Protein AF-A0A9X9YCH4-F1 (afdb_monomer)

Foldseek 3Di:
DVLLLVCCVVQPCVACNNQQPGDPLAGHRLQVDCLLQDLDVLVVLCCQAQKDWADADPVRRPGDIG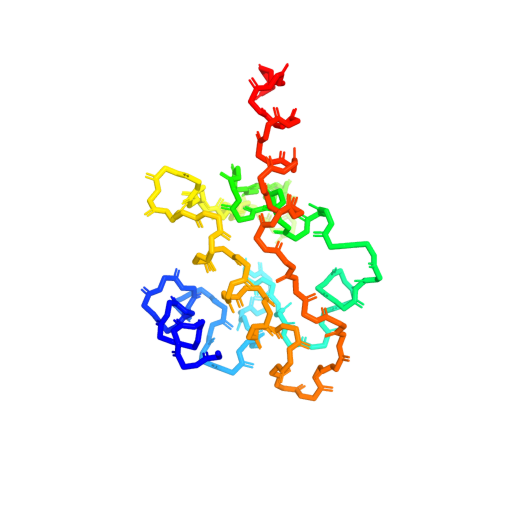HHCNVPDALVNSQSNSQCSCPGNPHDHDGGDSVVSVVSNVVVVPDPD

Sequence (113 aa):
MAAGGAIYRDQCSACHGIEGKGVPHLFPALAESTMVQSNDPTTAIRMVLRGARSVGTKAEPTAPGMPSYGWQLDDRQVAAVLSFVRNSWGGAAAPIDAAEVTRVRSDTALRND

Solvent-accessible surface area (backbone atoms only — not comparable to full-atom values): 6289 Å² total; per-residue (Å²): 99,75,68,8,53,51,47,34,57,78,76,43,20,90,55,22,34,91,76,22,59,27,36,89,98,68,29,70,44,53,41,83,28,62,67,62,48,35,92,68,50,64,65,54,51,45,36,45,43,66,17,46,70,51,77,58,40,95,89,44,64,79,35,57,65,48,70,54,40,47,91,80,46,54,42,58,53,50,18,29,27,52,25,33,55,20,52,33,79,88,38,77,37,79,69,51,53,34,67,60,38,49,50,53,50,54,60,51,70,77,50,91,124

InterPro domains:
  IPR009056 Cytochrome c-like domain [PF00034] (2-89)
  IPR009056 Cytochrome c-like domain [PS51007] (1-89)
  IPR036909 Cytochrome c-like domain superfamily [G3DSA:1.10.760.10] (1-112)
  IPR036909 Cytochrome c-like domain superfamily [SSF46626] (2-105)
  IPR051459 Cytochrome c-type Dehydrogenase [PTHR35008] (2-108)

Nearest PDB structures (foldseek):
  6qpv-assembly1_A  TM=8.694E-01  e=1.364E-09  Ralstonia pickettii
  8qgf-assembly1_A  TM=8.697E-01  e=1.458E-09  Ralstonia pickettii
  7r2u-assembly1_A  TM=8.702E-01  e=1.779E-09  Ralstonia pickettii
  6qpz-assembly2_I  TM=8.703E-01  e=3.232E-09  Ralstonia pickettii
  8gy2-assembly1_B  TM=9.498E-01  e=7.803E-08  Gluconobacter oxydans 621H

Structure (mmCIF, N/CA/C/O backbone):
data_AF-A0A9X9YCH4-F1
#
_entry.id   AF-A0A9X9YCH4-F1
#
loop_
_atom_site.group_PDB
_atom_site.id
_atom_site.type_symbol
_atom_site.label_atom_id
_atom_site.label_alt_id
_atom_site.label_comp_id
_atom_site.label_asym_id
_atom_site.label_entity_id
_atom_site.label_seq_id
_atom_site.pdbx_PDB_ins_code
_atom_site.Cartn_x
_atom_site.Cartn_y
_atom_site.Cartn_z
_atom_site.occupancy
_atom_site.B_iso_or_equiv
_atom_site.auth_seq_id
_atom_site.auth_comp_id
_atom_site.auth_asym_id
_atom_site.auth_atom_id
_atom_site.pdbx_PDB_model_num
ATOM 1 N N . MET A 1 1 ? -10.792 -10.596 5.984 1.00 58.47 1 MET A N 1
ATOM 2 C CA . MET A 1 1 ? -9.894 -11.008 4.876 1.00 58.47 1 MET A CA 1
ATOM 3 C C . MET A 1 1 ? -10.592 -11.112 3.520 1.00 58.47 1 MET A C 1
ATOM 5 O O . MET A 1 1 ? -10.046 -10.569 2.571 1.00 58.47 1 MET A O 1
ATOM 9 N N . ALA A 1 2 ? -11.789 -11.710 3.403 1.00 63.56 2 ALA A N 1
ATOM 10 C CA . ALA A 1 2 ? -12.503 -11.820 2.116 1.00 63.56 2 ALA A CA 1
ATOM 11 C C . ALA A 1 2 ? -12.682 -10.474 1.373 1.00 63.56 2 ALA A C 1
ATOM 13 O O . ALA A 1 2 ? -12.450 -10.405 0.170 1.00 63.56 2 ALA A O 1
ATOM 14 N N . ALA A 1 3 ? -12.989 -9.391 2.100 1.00 86.44 3 ALA A N 1
ATOM 15 C CA . ALA A 1 3 ? -13.077 -8.045 1.525 1.00 86.44 3 ALA A CA 1
ATOM 16 C C . ALA A 1 3 ? -11.728 -7.519 0.990 1.00 86.44 3 ALA A C 1
ATOM 18 O O . ALA A 1 3 ? -11.685 -6.933 -0.084 1.00 86.44 3 ALA A O 1
ATOM 19 N N . GLY A 1 4 ? -10.616 -7.774 1.690 1.00 96.31 4 GLY A N 1
ATOM 20 C CA . GLY A 1 4 ? -9.282 -7.311 1.285 1.00 96.31 4 GLY A CA 1
ATOM 21 C C . GLY A 1 4 ? -8.788 -7.964 -0.006 1.00 96.31 4 GLY A C 1
ATOM 22 O O . GLY A 1 4 ? -8.268 -7.277 -0.878 1.00 96.31 4 GLY A O 1
ATOM 23 N N . GLY A 1 5 ? -9.019 -9.270 -0.166 1.00 97.62 5 GLY A N 1
ATOM 24 C CA . GLY A 1 5 ? -8.673 -9.982 -1.400 1.00 97.62 5 GLY A CA 1
ATOM 25 C C . GLY A 1 5 ? -9.507 -9.544 -2.609 1.00 97.62 5 GLY A C 1
ATOM 26 O O . GLY A 1 5 ? -8.983 -9.486 -3.718 1.00 97.62 5 GLY A O 1
ATOM 27 N N . ALA A 1 6 ? -10.785 -9.200 -2.413 1.00 97.75 6 ALA A N 1
ATOM 28 C CA . ALA A 1 6 ? -11.616 -8.635 -3.479 1.00 97.75 6 ALA A CA 1
ATOM 29 C C . ALA A 1 6 ? -11.114 -7.248 -3.907 1.00 97.75 6 ALA A C 1
ATOM 31 O O . ALA A 1 6 ? -10.842 -7.044 -5.086 1.00 97.75 6 ALA A O 1
ATOM 32 N N . ILE A 1 7 ? -10.869 -6.350 -2.944 1.00 98.19 7 ILE A N 1
ATOM 33 C CA . ILE A 1 7 ? -10.295 -5.022 -3.217 1.00 98.19 7 ILE A CA 1
ATOM 34 C C . ILE A 1 7 ? -8.959 -5.153 -3.955 1.00 98.19 7 ILE A C 1
ATOM 36 O O . ILE A 1 7 ? -8.732 -4.452 -4.936 1.00 98.19 7 ILE A O 1
ATOM 40 N N . TYR A 1 8 ? -8.091 -6.076 -3.527 1.00 98.38 8 TYR A N 1
ATOM 41 C CA . TYR A 1 8 ? -6.814 -6.312 -4.196 1.00 98.38 8 TYR A CA 1
ATOM 42 C C . TYR A 1 8 ? -6.991 -6.699 -5.666 1.00 98.38 8 TYR A C 1
ATOM 44 O O . TYR A 1 8 ? -6.330 -6.132 -6.538 1.00 98.38 8 TYR A O 1
ATOM 52 N N . ARG A 1 9 ? -7.886 -7.652 -5.953 1.00 97.62 9 ARG A N 1
ATOM 53 C CA . ARG A 1 9 ? -8.161 -8.075 -7.331 1.00 97.62 9 ARG A CA 1
ATOM 54 C C . ARG A 1 9 ? -8.650 -6.909 -8.179 1.00 97.62 9 ARG A C 1
ATOM 56 O O . ARG A 1 9 ? -8.100 -6.700 -9.255 1.00 97.62 9 ARG A O 1
ATOM 63 N N . ASP A 1 10 ? -9.592 -6.129 -7.667 1.00 96.38 10 ASP A N 1
ATOM 64 C CA . ASP A 1 10 ? -10.262 -5.098 -8.459 1.00 96.38 10 ASP A CA 1
ATOM 65 C C . ASP A 1 10 ? -9.408 -3.836 -8.642 1.00 96.38 10 ASP A C 1
ATOM 67 O O . ASP A 1 10 ? -9.485 -3.191 -9.683 1.00 96.38 10 ASP A O 1
ATOM 71 N N . GLN A 1 11 ? -8.607 -3.468 -7.636 1.00 97.00 11 GLN A N 1
ATOM 72 C CA . GLN A 1 11 ? -7.912 -2.174 -7.596 1.00 97.00 11 GLN A CA 1
ATOM 73 C C . GLN A 1 11 ? -6.388 -2.285 -7.740 1.00 97.00 11 GLN A C 1
ATOM 75 O O . GLN A 1 11 ? -5.740 -1.333 -8.158 1.00 97.00 11 GLN A O 1
ATOM 80 N N . CYS A 1 12 ? -5.776 -3.419 -7.388 1.00 97.81 12 CYS A N 1
ATOM 81 C CA . CYS A 1 12 ? -4.313 -3.518 -7.266 1.00 97.81 12 CYS A CA 1
ATOM 82 C C . CYS A 1 12 ? -3.684 -4.499 -8.266 1.00 97.81 12 CYS A C 1
ATOM 84 O O . CYS A 1 12 ? -2.559 -4.283 -8.728 1.00 97.81 12 CYS A O 1
ATOM 86 N N . SER A 1 13 ? -4.391 -5.584 -8.595 1.00 97.75 13 SER A N 1
ATOM 87 C CA . SER A 1 13 ? -3.823 -6.712 -9.343 1.00 97.75 13 SER A CA 1
ATOM 88 C C . SER A 1 13 ? -3.477 -6.384 -10.798 1.00 97.75 13 SER A C 1
ATOM 90 O O . SER A 1 13 ? -2.599 -7.027 -11.366 1.00 97.75 13 SER A O 1
ATOM 92 N N . ALA A 1 14 ? -4.087 -5.346 -11.378 1.00 96.44 14 ALA A N 1
ATOM 93 C CA . ALA A 1 14 ? -3.775 -4.891 -12.732 1.00 96.44 14 ALA A CA 1
ATOM 94 C C . ALA A 1 14 ? -2.301 -4.471 -12.895 1.00 96.44 14 ALA A C 1
ATOM 96 O O . ALA A 1 14 ? -1.728 -4.666 -13.963 1.00 96.44 14 ALA A O 1
ATOM 97 N N . CYS A 1 15 ? -1.677 -3.945 -11.833 1.00 96.94 15 CYS A N 1
ATOM 98 C CA . CYS A 1 15 ? -0.264 -3.550 -11.842 1.00 96.94 15 CYS A CA 1
ATOM 99 C C . CYS A 1 15 ? 0.619 -4.545 -11.081 1.00 96.94 15 CYS A C 1
ATOM 101 O O . CYS A 1 15 ? 1.698 -4.906 -11.543 1.00 96.94 15 CYS A O 1
ATOM 103 N N . HIS A 1 16 ? 0.172 -5.008 -9.910 1.00 97.50 16 HIS A N 1
ATOM 104 C CA . HIS A 1 16 ? 0.980 -5.883 -9.053 1.00 97.50 16 HIS A CA 1
ATOM 105 C C . HIS A 1 16 ? 0.837 -7.378 -9.381 1.00 97.50 16 HIS A C 1
ATOM 107 O O . HIS A 1 16 ? 1.545 -8.202 -8.802 1.00 97.50 16 HIS A O 1
ATOM 113 N N . GLY A 1 17 ? -0.037 -7.736 -10.324 1.00 97.69 17 GLY A N 1
ATOM 114 C CA . GLY A 1 17 ? -0.354 -9.115 -10.686 1.00 97.69 17 GLY A CA 1
ATOM 115 C C . GLY A 1 17 ? -1.223 -9.817 -9.641 1.00 97.69 17 GLY A C 1
ATOM 116 O O . GLY A 1 17 ? -1.280 -9.422 -8.485 1.00 97.69 17 GLY A O 1
ATOM 117 N N . ILE A 1 18 ? -1.896 -10.903 -10.022 1.00 96.75 18 ILE A N 1
ATOM 118 C CA . ILE A 1 18 ? -2.724 -11.688 -9.081 1.00 96.75 18 ILE A CA 1
ATOM 119 C C . ILE A 1 18 ? -1.859 -12.331 -7.985 1.00 96.75 18 ILE A C 1
ATOM 121 O O . ILE A 1 18 ? -2.278 -12.441 -6.834 1.00 96.75 18 ILE A O 1
ATOM 125 N N . GLU A 1 19 ? -0.635 -12.720 -8.339 1.00 96.25 19 GLU A N 1
ATOM 126 C CA . GLU A 1 19 ? 0.337 -13.320 -7.423 1.00 96.25 19 GLU A CA 1
ATOM 127 C C . GLU A 1 19 ? 1.248 -12.290 -6.737 1.00 96.25 19 GLU A C 1
ATOM 129 O O . GLU A 1 19 ? 2.242 -12.670 -6.124 1.00 96.25 19 GLU A O 1
ATOM 134 N N . GLY A 1 20 ? 0.977 -10.987 -6.871 1.00 97.00 20 GLY A N 1
ATOM 135 C CA . GLY A 1 20 ? 1.785 -9.953 -6.222 1.00 97.00 20 GLY A CA 1
ATOM 136 C C . GLY A 1 20 ? 3.221 -9.838 -6.739 1.00 97.00 20 GLY A C 1
ATOM 137 O O . GLY A 1 20 ? 4.034 -9.179 -6.097 1.00 97.00 20 GLY A O 1
ATOM 138 N N . LYS A 1 21 ? 3.558 -10.463 -7.872 1.00 97.12 21 LYS A N 1
ATOM 139 C CA . LYS A 1 21 ? 4.916 -10.478 -8.448 1.00 97.12 21 LYS A CA 1
ATOM 140 C C . LYS A 1 21 ? 5.285 -9.192 -9.191 1.00 97.12 21 LYS A C 1
ATOM 142 O O . LYS A 1 21 ? 6.459 -8.970 -9.471 1.00 97.12 21 LYS A O 1
ATOM 147 N N . GLY A 1 22 ? 4.303 -8.344 -9.491 1.00 95.50 22 GLY A N 1
ATOM 148 C CA . GLY A 1 22 ? 4.501 -7.137 -10.284 1.00 95.50 22 GLY A CA 1
ATOM 149 C C . GLY A 1 22 ? 5.023 -7.431 -11.692 1.00 95.50 22 GLY A C 1
ATOM 150 O O . GLY A 1 22 ? 4.825 -8.516 -12.240 1.00 95.50 22 GLY A O 1
ATOM 151 N N . VAL A 1 23 ? 5.691 -6.438 -12.270 1.00 93.31 23 VAL A N 1
ATOM 152 C CA . VAL A 1 23 ? 6.359 -6.512 -13.570 1.00 93.31 23 VAL A CA 1
ATOM 153 C C . VAL A 1 23 ? 7.776 -5.978 -13.371 1.00 93.31 23 VAL A C 1
ATOM 155 O O . VAL A 1 23 ? 7.914 -4.807 -13.002 1.00 93.31 23 VAL A O 1
ATOM 158 N N . PRO A 1 24 ? 8.827 -6.788 -13.599 1.00 89.19 24 PRO A N 1
ATOM 159 C CA . PRO A 1 24 ? 10.208 -6.335 -13.470 1.00 89.19 24 PRO A CA 1
ATOM 160 C C . PRO A 1 24 ? 10.430 -5.006 -14.194 1.00 89.19 24 PRO A C 1
ATOM 162 O O . PRO A 1 24 ? 9.922 -4.817 -15.297 1.00 89.19 24 PRO A O 1
ATOM 165 N N . HIS A 1 25 ? 11.165 -4.092 -13.560 1.00 85.38 25 HIS A N 1
ATOM 166 C CA . HIS A 1 25 ? 11.482 -2.756 -14.087 1.00 85.38 25 HIS A CA 1
ATOM 167 C C . HIS A 1 25 ? 10.296 -1.779 -14.229 1.00 85.38 25 HIS A C 1
ATOM 169 O O . HIS A 1 25 ? 10.504 -0.622 -14.581 1.00 85.38 25 HIS A O 1
ATOM 175 N N . LEU A 1 26 ? 9.062 -2.185 -13.898 1.00 89.62 26 LEU A N 1
ATOM 176 C CA . LEU A 1 26 ? 7.881 -1.329 -14.060 1.00 89.62 26 LEU A CA 1
ATOM 177 C C . LEU A 1 26 ? 6.986 -1.277 -12.816 1.00 89.62 26 LEU A C 1
ATOM 179 O O . LEU A 1 26 ? 6.757 -0.204 -12.262 1.00 89.62 26 LEU A O 1
ATOM 183 N N . PHE A 1 27 ? 6.500 -2.419 -12.335 1.00 93.50 27 PHE A N 1
ATOM 184 C CA . PHE A 1 27 ? 5.631 -2.482 -11.160 1.00 93.50 27 PHE A CA 1
ATOM 185 C C . PHE A 1 27 ? 6.275 -3.350 -10.083 1.00 93.50 27 PHE A C 1
ATOM 187 O O . PHE A 1 27 ? 6.575 -4.514 -10.348 1.00 93.50 27 PHE A O 1
ATOM 194 N N . PRO A 1 28 ? 6.498 -2.825 -8.867 1.00 92.62 28 PRO A N 1
ATOM 195 C CA . PRO A 1 28 ? 7.219 -3.565 -7.844 1.00 92.62 28 PRO A CA 1
ATOM 196 C C . PRO A 1 28 ? 6.421 -4.783 -7.373 1.00 92.62 28 PRO A C 1
ATOM 198 O O . PRO A 1 28 ? 5.187 -4.748 -7.279 1.00 92.62 28 PRO A O 1
ATOM 201 N N . ALA A 1 29 ? 7.150 -5.843 -7.029 1.00 95.44 29 ALA A N 1
ATOM 202 C CA . ALA A 1 29 ? 6.589 -6.994 -6.345 1.00 95.44 29 ALA A CA 1
ATOM 203 C C . ALA A 1 29 ? 6.125 -6.597 -4.934 1.00 95.44 29 ALA A C 1
ATOM 205 O O . ALA A 1 29 ? 6.809 -5.874 -4.204 1.00 95.44 29 ALA A O 1
ATOM 206 N N . LEU A 1 30 ? 4.939 -7.072 -4.566 1.00 96.69 30 LEU A N 1
ATOM 207 C CA . LEU A 1 30 ? 4.398 -7.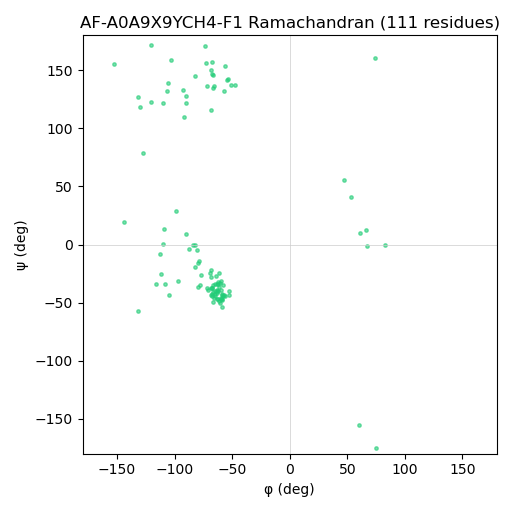015 -3.211 1.00 96.69 30 LEU A CA 1
ATOM 208 C C . LEU A 1 30 ? 4.647 -8.325 -2.462 1.00 96.69 30 LEU A C 1
ATOM 210 O O . LEU A 1 30 ? 4.845 -8.300 -1.247 1.00 96.69 30 LEU A O 1
ATOM 214 N N . ALA A 1 31 ? 4.665 -9.448 -3.188 1.00 93.50 31 ALA A N 1
ATOM 215 C CA . ALA A 1 31 ? 5.169 -10.709 -2.668 1.00 93.50 31 ALA A CA 1
ATOM 216 C C . ALA A 1 31 ? 6.618 -10.507 -2.202 1.00 93.50 31 ALA A C 1
ATOM 218 O O . ALA A 1 31 ? 7.408 -9.872 -2.897 1.00 93.50 31 ALA A O 1
ATOM 219 N N . GLU A 1 32 ? 6.930 -10.988 -0.996 1.00 85.38 32 GLU A N 1
ATOM 220 C CA . GLU A 1 32 ? 8.270 -10.909 -0.383 1.00 85.38 32 GLU A CA 1
ATOM 221 C C . GLU A 1 32 ? 8.806 -9.481 -0.143 1.00 85.38 32 GLU A C 1
ATOM 223 O O . GLU A 1 32 ? 9.959 -9.294 0.246 1.00 85.38 32 GLU A O 1
ATOM 228 N N . SER A 1 33 ? 7.975 -8.448 -0.313 1.00 93.94 33 SER A N 1
ATOM 229 C CA . SER A 1 33 ? 8.398 -7.063 -0.108 1.00 93.94 33 SER A CA 1
ATOM 230 C C . SER A 1 33 ? 8.677 -6.780 1.369 1.00 93.94 33 SER A C 1
ATOM 232 O O . SER A 1 33 ? 7.770 -6.774 2.202 1.00 93.94 33 SER A O 1
ATOM 234 N N . THR A 1 34 ? 9.929 -6.463 1.703 1.00 94.19 34 THR A N 1
ATOM 235 C CA . THR A 1 34 ? 10.335 -6.092 3.070 1.00 94.19 34 THR A CA 1
ATOM 236 C C . THR A 1 34 ? 9.636 -4.825 3.562 1.00 94.19 34 THR A C 1
ATOM 238 O O . THR A 1 34 ? 9.309 -4.724 4.741 1.00 94.19 34 THR A O 1
ATOM 241 N N . MET A 1 35 ? 9.334 -3.883 2.662 1.00 95.06 35 MET A N 1
ATOM 242 C CA . MET A 1 35 ? 8.558 -2.681 2.981 1.00 95.06 35 MET A CA 1
ATOM 243 C C . MET A 1 35 ? 7.124 -3.036 3.387 1.00 95.06 35 MET A C 1
ATOM 245 O O . MET A 1 35 ? 6.622 -2.520 4.384 1.00 95.06 35 MET A O 1
ATOM 249 N N . VAL A 1 36 ? 6.493 -3.972 2.672 1.00 95.81 36 VAL A N 1
ATOM 250 C CA . VAL A 1 36 ? 5.160 -4.476 3.028 1.00 95.81 36 VAL A CA 1
ATOM 251 C C . VAL A 1 36 ? 5.202 -5.273 4.328 1.00 95.81 36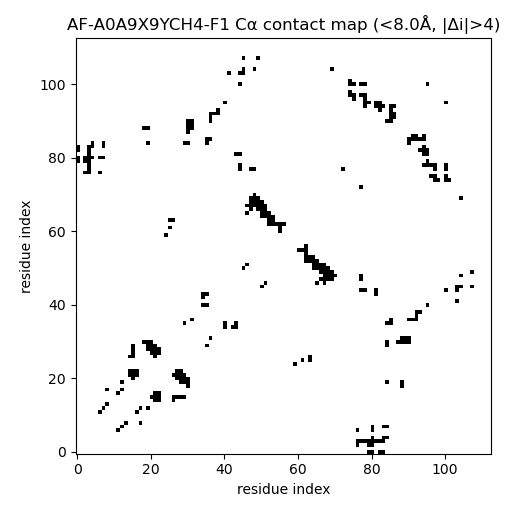 VAL A C 1
ATOM 253 O O . VAL A 1 36 ? 4.268 -5.162 5.113 1.00 95.81 36 VAL A O 1
ATOM 256 N N . GLN A 1 37 ? 6.258 -6.052 4.574 1.00 96.50 37 GLN A N 1
ATOM 257 C CA . GLN A 1 37 ? 6.405 -6.895 5.769 1.00 96.50 37 GLN A CA 1
ATOM 258 C C . GLN A 1 37 ? 6.967 -6.148 6.993 1.00 96.50 37 GLN A C 1
ATOM 260 O O . GLN A 1 37 ? 7.091 -6.737 8.063 1.00 96.50 37 GLN A O 1
ATOM 265 N N . SER A 1 38 ? 7.277 -4.854 6.868 1.00 96.69 38 SER A N 1
ATOM 266 C CA . SER A 1 38 ? 7.769 -4.018 7.967 1.00 96.69 38 SER A CA 1
ATOM 267 C C . SER A 1 38 ? 6.835 -4.057 9.185 1.00 96.69 38 SER A C 1
ATOM 269 O O . SER A 1 38 ? 5.604 -4.046 9.050 1.00 96.69 38 SER A O 1
ATOM 271 N N . ASN A 1 39 ? 7.428 -4.048 10.384 1.00 95.75 39 ASN A N 1
ATOM 272 C CA . ASN A 1 39 ? 6.690 -3.927 11.645 1.00 95.75 39 ASN A CA 1
ATOM 273 C C . ASN A 1 39 ? 5.942 -2.594 11.742 1.00 95.75 39 ASN A C 1
ATOM 275 O O . ASN A 1 39 ? 4.845 -2.562 12.288 1.00 95.75 39 ASN A O 1
ATOM 279 N N . ASP A 1 40 ? 6.511 -1.522 11.186 1.00 96.69 40 ASP A N 1
ATOM 280 C CA . ASP A 1 40 ? 5.815 -0.249 11.004 1.00 96.69 40 ASP A CA 1
ATOM 281 C C . ASP A 1 40 ? 5.149 -0.227 9.615 1.00 96.69 40 ASP A C 1
ATOM 283 O O . ASP A 1 40 ? 5.860 -0.161 8.602 1.00 96.69 40 ASP A O 1
ATOM 287 N N . PRO A 1 41 ? 3.806 -0.286 9.533 1.00 96.75 41 PRO A N 1
ATOM 288 C CA . PRO A 1 41 ? 3.081 -0.280 8.269 1.00 96.75 41 PRO A CA 1
ATOM 289 C C . PRO A 1 41 ? 2.868 1.128 7.691 1.00 96.75 41 PRO A C 1
ATOM 291 O O . PRO A 1 41 ? 2.271 1.252 6.617 1.00 96.75 41 PRO A O 1
ATOM 294 N N . THR A 1 42 ? 3.329 2.190 8.364 1.00 97.25 42 THR A N 1
ATOM 295 C CA . THR A 1 42 ? 3.028 3.586 8.008 1.00 97.25 42 THR A CA 1
ATOM 296 C C . THR A 1 42 ? 3.335 3.894 6.541 1.00 97.25 42 THR A C 1
ATOM 298 O O . THR A 1 42 ? 2.524 4.525 5.864 1.00 97.25 42 THR A O 1
ATOM 301 N N . THR A 1 43 ? 4.472 3.433 6.014 1.00 95.88 43 THR A N 1
ATOM 302 C CA . THR A 1 43 ? 4.847 3.665 4.608 1.00 95.88 43 THR A CA 1
ATOM 303 C C . THR A 1 43 ? 3.862 3.017 3.637 1.00 95.88 43 THR A C 1
ATOM 305 O O . THR A 1 43 ? 3.397 3.683 2.714 1.00 95.88 43 THR A O 1
ATOM 308 N N . ALA A 1 44 ? 3.486 1.757 3.868 1.00 97.12 44 ALA A N 1
ATOM 309 C CA . ALA A 1 44 ? 2.533 1.051 3.015 1.00 97.12 44 ALA A CA 1
ATOM 310 C C . ALA A 1 44 ? 1.151 1.726 3.041 1.00 97.12 44 ALA A C 1
ATOM 312 O O . ALA A 1 44 ? 0.531 1.921 1.995 1.00 97.12 44 ALA A O 1
ATOM 313 N N . ILE A 1 45 ? 0.705 2.159 4.226 1.00 98.25 45 ILE A N 1
ATOM 314 C CA . ILE A 1 45 ? -0.546 2.910 4.390 1.00 98.25 45 ILE A CA 1
ATOM 315 C C . ILE A 1 45 ? -0.484 4.230 3.614 1.00 98.25 45 ILE A C 1
ATOM 317 O O . ILE A 1 45 ? -1.386 4.523 2.828 1.00 98.25 45 ILE A O 1
ATOM 321 N N . ARG A 1 46 ? 0.596 5.008 3.766 1.00 97.06 46 ARG A N 1
ATOM 322 C CA . ARG A 1 46 ? 0.771 6.280 3.046 1.00 97.06 46 ARG A CA 1
ATOM 323 C C . ARG A 1 46 ? 0.749 6.097 1.532 1.00 97.06 46 ARG A C 1
ATOM 325 O O . ARG A 1 46 ? 0.076 6.873 0.863 1.00 97.06 46 ARG A O 1
ATOM 332 N N . MET A 1 47 ? 1.420 5.074 1.000 1.00 96.38 47 MET A N 1
ATOM 333 C CA . MET A 1 47 ? 1.435 4.807 -0.444 1.00 96.38 47 MET A CA 1
ATOM 334 C C . MET A 1 47 ? 0.038 4.501 -0.993 1.00 96.38 47 MET A C 1
ATOM 336 O O . MET A 1 47 ? -0.314 4.999 -2.056 1.00 96.38 47 MET A O 1
ATOM 340 N N . VAL A 1 48 ? -0.795 3.745 -0.271 1.00 97.44 48 VAL A N 1
ATOM 341 C CA . VAL A 1 48 ? -2.188 3.507 -0.697 1.00 97.44 48 VAL A CA 1
ATOM 342 C C . VAL A 1 48 ? -3.015 4.792 -0.622 1.00 97.44 48 VAL A C 1
ATOM 344 O O . VAL A 1 48 ? -3.772 5.105 -1.542 1.00 97.44 48 VAL A O 1
ATOM 347 N N . LEU A 1 49 ? -2.859 5.569 0.450 1.00 97.38 49 LEU A N 1
ATOM 348 C CA . LEU A 1 49 ? -3.650 6.781 0.665 1.00 97.38 49 LEU A CA 1
ATOM 349 C C . LEU A 1 49 ? -3.281 7.922 -0.285 1.00 97.38 49 LEU A C 1
ATOM 351 O O . LEU A 1 49 ? -4.168 8.635 -0.750 1.00 97.38 49 LEU A O 1
ATOM 355 N N . ARG A 1 50 ? -1.996 8.113 -0.581 1.00 96.38 50 ARG A N 1
ATOM 356 C CA . ARG A 1 50 ? -1.478 9.277 -1.323 1.00 96.38 50 ARG A CA 1
ATOM 357 C C . ARG A 1 50 ? -0.930 8.930 -2.702 1.00 96.38 50 ARG A C 1
ATOM 359 O O . ARG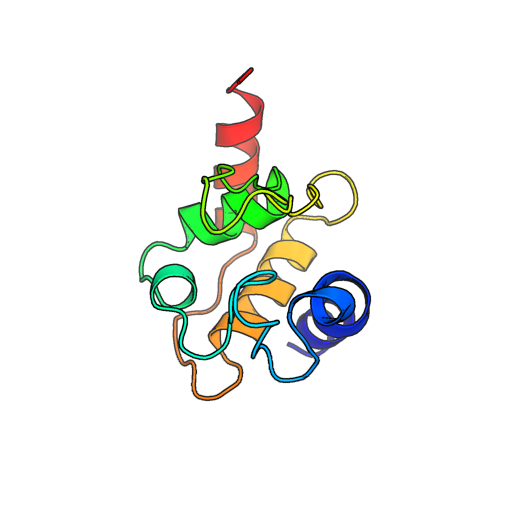 A 1 50 ? -0.674 9.833 -3.490 1.00 96.38 50 ARG A O 1
ATOM 366 N N . GLY A 1 51 ? -0.819 7.646 -3.019 1.00 95.25 51 GLY A N 1
ATOM 367 C CA . GLY A 1 51 ? -0.084 7.198 -4.188 1.00 95.25 51 GLY A CA 1
ATOM 368 C C . GLY A 1 51 ? 1.423 7.286 -3.962 1.00 95.25 51 GLY A C 1
ATOM 369 O O . GLY A 1 51 ? 1.912 7.603 -2.875 1.00 95.25 51 GLY A O 1
ATOM 370 N N . ALA A 1 52 ? 2.170 6.989 -5.014 1.00 93.12 52 ALA A N 1
ATOM 371 C CA . ALA A 1 52 ? 3.618 7.119 -5.043 1.00 93.12 52 ALA A CA 1
ATOM 372 C C . ALA A 1 52 ? 4.071 7.366 -6.477 1.00 93.12 52 ALA A C 1
ATOM 374 O O . ALA A 1 52 ? 3.403 6.965 -7.428 1.00 93.12 52 ALA A O 1
ATOM 375 N N . ARG A 1 53 ? 5.232 7.987 -6.657 1.00 90.19 53 ARG A N 1
ATOM 376 C CA . ARG A 1 53 ? 5.834 8.148 -7.977 1.00 90.19 53 ARG A CA 1
ATOM 377 C C . ARG A 1 53 ? 7.288 7.735 -7.915 1.00 90.19 53 ARG A C 1
ATOM 379 O O . ARG A 1 53 ? 8.030 8.201 -7.054 1.00 90.19 53 ARG A O 1
ATOM 386 N N . SER A 1 54 ? 7.675 6.836 -8.809 1.00 87.81 54 SER A N 1
ATOM 387 C CA . SER A 1 54 ? 9.081 6.491 -8.974 1.00 87.81 54 SER A CA 1
ATOM 388 C C . SER A 1 54 ? 9.834 7.631 -9.660 1.00 87.81 54 SER A C 1
ATOM 390 O O . SER A 1 54 ? 9.252 8.470 -10.350 1.00 87.81 54 SER A O 1
ATOM 392 N N . VAL A 1 55 ? 11.145 7.675 -9.448 1.00 88.38 55 VAL A N 1
ATOM 393 C CA . VAL A 1 55 ? 12.023 8.643 -10.104 1.00 88.38 55 VAL A CA 1
ATOM 394 C C . VAL A 1 55 ? 12.527 8.033 -11.405 1.00 88.38 55 VAL A C 1
ATOM 396 O O . VAL A 1 55 ? 13.066 6.929 -11.405 1.00 88.38 55 VAL A O 1
ATOM 399 N N . GLY A 1 56 ? 12.363 8.760 -12.509 1.00 89.81 56 GLY A N 1
ATOM 400 C CA . GLY A 1 56 ? 12.905 8.349 -13.799 1.00 89.81 56 GLY A CA 1
ATOM 401 C C . GLY A 1 56 ? 14.429 8.383 -13.788 1.00 89.81 56 GLY A C 1
ATOM 402 O O . GLY A 1 56 ? 15.037 9.349 -13.325 1.00 89.81 56 GLY A O 1
ATOM 403 N N . THR A 1 57 ? 15.053 7.339 -14.320 1.00 89.75 57 THR A N 1
ATOM 404 C CA . THR A 1 57 ? 16.506 7.279 -14.523 1.00 89.75 57 THR A CA 1
ATOM 405 C C . THR A 1 57 ? 16.821 7.077 -16.002 1.00 89.75 57 THR A C 1
ATOM 407 O O . THR A 1 57 ? 15.931 6.823 -16.808 1.00 89.75 57 THR A O 1
ATOM 410 N N . LYS A 1 58 ? 18.101 7.165 -16.385 1.00 92.75 58 LYS A N 1
ATOM 411 C CA . LYS A 1 58 ? 18.511 6.840 -17.763 1.00 92.75 58 LYS A CA 1
ATOM 412 C C . LYS A 1 58 ? 18.203 5.386 -18.139 1.00 92.75 58 LYS A C 1
ATOM 414 O O . LYS A 1 58 ? 17.930 5.125 -19.302 1.00 92.75 58 LYS A O 1
ATOM 419 N N . ALA A 1 59 ? 18.277 4.469 -17.172 1.00 89.44 59 ALA A N 1
ATOM 420 C CA . ALA A 1 59 ? 17.963 3.058 -17.377 1.00 89.44 59 ALA A CA 1
ATOM 421 C C . ALA A 1 59 ? 16.447 2.799 -17.357 1.00 89.44 59 ALA A C 1
ATOM 423 O O . ALA A 1 59 ? 15.966 2.001 -18.146 1.00 89.44 59 ALA A O 1
ATOM 424 N N . GLU A 1 60 ? 15.706 3.520 -16.509 1.00 87.75 60 GLU A N 1
ATOM 425 C CA . GLU A 1 60 ? 14.259 3.361 -16.309 1.00 87.75 60 GLU A CA 1
ATOM 426 C C . GLU A 1 60 ? 13.536 4.712 -16.461 1.00 87.75 60 GLU A C 1
ATOM 428 O O . GLU A 1 60 ? 13.227 5.375 -15.464 1.00 87.75 60 GLU A O 1
ATOM 433 N N . PRO A 1 61 ? 13.300 5.187 -17.697 1.00 88.88 61 PRO A N 1
ATOM 434 C CA . PRO A 1 61 ? 12.822 6.550 -17.935 1.00 88.88 61 PRO A CA 1
ATOM 435 C C . PRO A 1 61 ? 11.315 6.734 -17.707 1.00 88.88 61 PRO A C 1
ATOM 437 O O . PRO A 1 61 ? 10.849 7.866 -17.608 1.00 88.88 61 PRO A O 1
ATOM 440 N N . THR A 1 62 ? 10.539 5.648 -17.639 1.00 88.12 62 THR A N 1
ATOM 441 C CA . THR A 1 62 ? 9.066 5.687 -17.604 1.00 88.12 62 THR A CA 1
ATOM 442 C C . THR A 1 62 ? 8.504 6.275 -16.311 1.00 88.12 62 THR A C 1
ATOM 444 O O . THR A 1 62 ? 7.425 6.866 -16.342 1.00 88.12 62 THR A O 1
ATOM 447 N N . ALA A 1 63 ? 9.234 6.150 -15.197 1.00 88.31 63 ALA A N 1
ATOM 448 C CA . ALA A 1 63 ? 8.868 6.700 -13.891 1.00 88.31 63 ALA A CA 1
ATOM 449 C C . ALA A 1 63 ? 7.397 6.415 -13.491 1.00 88.31 63 ALA A C 1
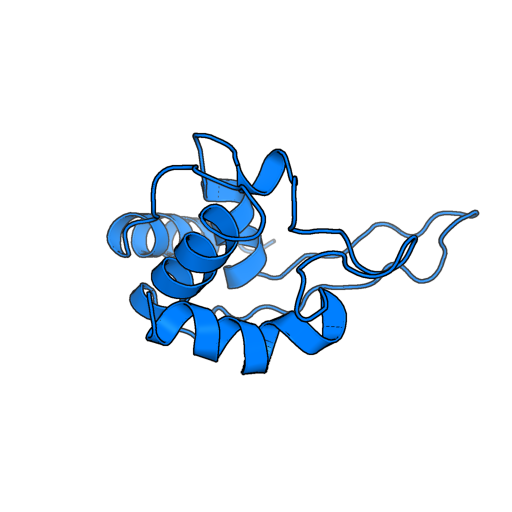ATOM 451 O O . ALA A 1 63 ? 6.635 7.358 -13.231 1.00 88.31 63 ALA A O 1
ATOM 452 N N . PRO A 1 64 ? 6.963 5.136 -13.472 1.00 90.44 64 PRO A N 1
ATOM 453 C CA . PRO A 1 64 ? 5.584 4.762 -13.179 1.00 90.44 64 PRO A CA 1
ATOM 454 C C . PRO A 1 64 ? 5.100 5.336 -11.841 1.00 90.44 64 PRO A C 1
ATOM 456 O O . PRO A 1 64 ? 5.837 5.394 -10.846 1.00 90.44 64 PRO A O 1
ATOM 459 N N . GLY A 1 65 ? 3.836 5.761 -11.841 1.00 93.50 65 GLY A N 1
ATOM 460 C CA . GLY A 1 65 ? 3.119 6.246 -10.668 1.00 93.50 65 GLY A CA 1
ATOM 461 C C . GL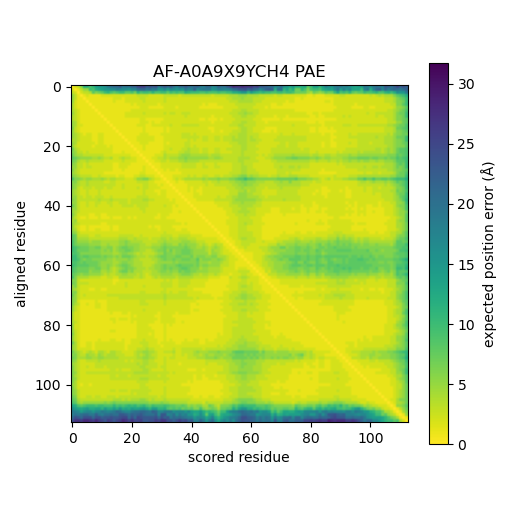Y A 1 65 ? 2.095 5.229 -10.172 1.00 93.50 65 GLY A C 1
ATOM 462 O O . GLY A 1 65 ? 1.372 4.625 -10.961 1.00 93.50 65 GLY A O 1
ATOM 463 N N . MET A 1 66 ? 2.014 5.078 -8.856 1.00 96.38 66 MET A N 1
ATOM 464 C CA . MET A 1 66 ? 0.912 4.436 -8.155 1.00 96.38 66 MET A CA 1
ATOM 465 C C . MET A 1 66 ? -0.131 5.514 -7.817 1.00 96.38 66 MET A C 1
ATOM 467 O O . MET A 1 66 ? 0.222 6.488 -7.145 1.00 96.38 66 MET A O 1
ATOM 471 N N . PRO A 1 67 ? -1.391 5.387 -8.267 1.00 95.38 67 PRO A N 1
ATOM 472 C CA . PRO A 1 67 ? -2.428 6.367 -7.961 1.00 95.38 67 PRO A CA 1
ATOM 473 C C . PRO A 1 67 ? -2.787 6.364 -6.468 1.00 95.38 67 PRO A C 1
ATOM 475 O O . PRO A 1 67 ? -2.601 5.371 -5.765 1.00 95.38 67 PRO A O 1
ATOM 478 N N . SER A 1 68 ? -3.331 7.485 -5.990 1.00 96.44 68 SER A N 1
ATOM 479 C CA . SER A 1 68 ? -3.962 7.564 -4.671 1.00 96.44 68 SER A CA 1
ATOM 480 C C . SER A 1 68 ? -5.295 6.821 -4.680 1.00 96.44 68 SER A C 1
ATOM 482 O O . SER A 1 68 ? -6.107 7.018 -5.584 1.00 96.44 68 SER A O 1
ATOM 484 N N . TYR A 1 69 ? -5.545 6.042 -3.629 1.00 97.12 69 TYR A N 1
ATOM 485 C CA . TYR A 1 69 ? -6.841 5.419 -3.348 1.00 97.12 69 TYR A CA 1
ATOM 486 C C . TYR A 1 69 ? -7.540 6.029 -2.132 1.00 97.12 69 TYR A C 1
ATOM 488 O O . TYR A 1 69 ? -8.648 5.621 -1.790 1.00 97.12 69 TYR A O 1
ATOM 496 N N . GLY A 1 70 ? -6.934 7.026 -1.477 1.00 95.62 70 GLY A N 1
ATOM 497 C CA . GLY A 1 70 ? -7.496 7.646 -0.277 1.00 95.62 70 GLY A CA 1
ATOM 498 C C . GLY A 1 70 ? -8.854 8.319 -0.505 1.00 95.62 70 GLY A C 1
ATOM 499 O O . GLY A 1 70 ? -9.629 8.441 0.437 1.00 95.62 70 GLY A O 1
ATOM 500 N N . TRP A 1 71 ? -9.165 8.722 -1.737 1.00 94.38 71 TRP A N 1
ATOM 501 C CA . TRP A 1 71 ? -10.460 9.306 -2.103 1.00 94.38 71 TRP A CA 1
ATOM 502 C C . TRP A 1 71 ? -11.555 8.257 -2.361 1.00 94.38 71 TRP A C 1
ATOM 504 O O . TRP A 1 71 ? -12.734 8.594 -2.321 1.00 94.38 71 TRP A O 1
ATOM 514 N N . GLN A 1 72 ? -11.175 7.004 -2.626 1.00 95.56 72 GLN A N 1
ATOM 515 C CA . GLN A 1 72 ? -12.091 5.931 -3.024 1.00 95.56 72 GLN A CA 1
ATOM 516 C C . GLN A 1 72 ? -12.296 4.889 -1.919 1.00 95.56 72 GLN A C 1
ATOM 518 O O . GLN A 1 72 ? -13.383 4.325 -1.808 1.00 95.56 72 GLN A O 1
ATOM 523 N N . LEU A 1 73 ? -11.260 4.614 -1.120 1.00 97.12 73 LEU A N 1
ATOM 524 C CA . LEU A 1 73 ? -11.281 3.597 -0.073 1.00 97.12 73 LEU A CA 1
ATOM 525 C C . LEU A 1 73 ? -11.350 4.227 1.322 1.00 97.12 73 LEU A C 1
ATOM 527 O O . LEU A 1 73 ? -10.551 5.108 1.670 1.00 97.12 73 LEU A O 1
ATOM 531 N N . ASP A 1 74 ? -12.265 3.713 2.143 1.00 97.25 74 ASP A N 1
ATOM 532 C CA . ASP A 1 74 ? -12.331 4.034 3.568 1.00 97.25 74 ASP A CA 1
ATOM 533 C C . ASP A 1 74 ? -11.202 3.350 4.370 1.00 97.25 74 ASP A C 1
ATOM 535 O O . ASP A 1 74 ? -10.456 2.504 3.868 1.00 97.25 74 ASP A O 1
ATOM 539 N N . ASP A 1 75 ? -11.054 3.723 5.642 1.00 98.19 75 ASP A N 1
ATOM 540 C CA . ASP A 1 75 ? -9.961 3.228 6.492 1.00 98.19 75 ASP A CA 1
ATOM 541 C C . ASP A 1 75 ? -10.007 1.716 6.721 1.00 98.19 75 ASP A C 1
ATOM 543 O O . ASP A 1 75 ? -8.965 1.058 6.775 1.00 98.19 75 ASP A O 1
ATOM 547 N N . ARG A 1 76 ? -11.211 1.140 6.790 1.00 97.81 76 ARG A N 1
ATOM 548 C CA . ARG A 1 76 ? -11.395 -0.306 6.960 1.00 97.81 76 ARG A CA 1
ATOM 549 C C . ARG A 1 76 ? -11.027 -1.055 5.686 1.00 97.81 76 ARG A C 1
ATOM 551 O O . ARG A 1 76 ? -10.437 -2.130 5.766 1.00 97.81 76 ARG A O 1
ATOM 558 N N . GLN A 1 77 ? -11.343 -0.500 4.521 1.00 98.31 77 GLN A N 1
ATOM 559 C CA . GLN A 1 77 ? -10.998 -1.066 3.220 1.00 98.31 77 GLN A CA 1
ATOM 560 C C . GLN A 1 77 ? -9.486 -1.040 2.982 1.00 98.31 77 GLN A C 1
ATOM 562 O O . GLN A 1 77 ? -8.920 -2.061 2.581 1.00 98.31 77 GLN A O 1
ATOM 567 N N . VAL A 1 78 ? -8.822 0.076 3.295 1.00 98.25 78 VAL A N 1
ATOM 568 C CA . VAL A 1 78 ? -7.355 0.193 3.219 1.00 98.25 78 VAL A CA 1
ATOM 569 C C . VAL A 1 78 ? -6.676 -0.789 4.178 1.00 98.25 78 VAL A C 1
ATOM 571 O O . VAL A 1 78 ? -5.786 -1.539 3.769 1.00 98.25 78 VAL A O 1
ATOM 574 N N . ALA A 1 79 ? -7.133 -0.855 5.431 1.00 98.38 79 ALA A N 1
ATOM 575 C CA . ALA A 1 79 ? -6.627 -1.818 6.407 1.00 98.38 79 ALA A CA 1
ATOM 576 C C . ALA A 1 79 ? -6.820 -3.267 5.929 1.00 98.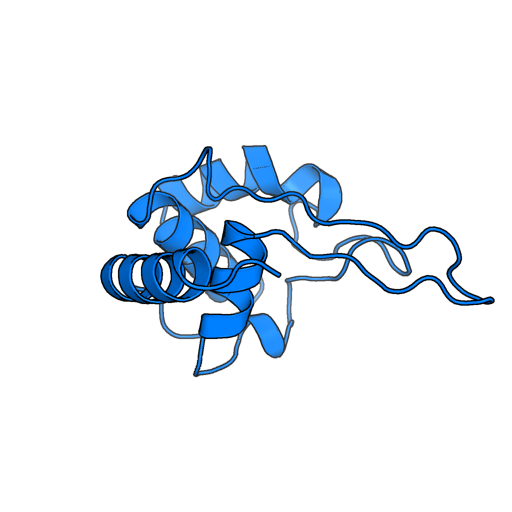38 79 ALA A C 1
ATOM 578 O O . ALA A 1 79 ? -5.903 -4.088 6.019 1.00 98.38 79 ALA A O 1
ATOM 579 N N . ALA A 1 80 ? -7.987 -3.584 5.360 1.00 98.50 80 ALA A N 1
ATOM 580 C CA . ALA A 1 80 ? -8.299 -4.920 4.869 1.00 98.50 80 ALA A CA 1
ATOM 581 C C . ALA A 1 80 ? -7.423 -5.339 3.680 1.00 98.50 80 ALA A C 1
ATOM 583 O O . ALA A 1 80 ? -6.926 -6.469 3.683 1.00 98.50 80 ALA A O 1
ATOM 584 N N . VAL A 1 81 ? -7.228 -4.472 2.677 1.00 98.44 81 VAL A N 1
ATOM 585 C CA . VAL A 1 81 ? -6.402 -4.804 1.503 1.00 98.44 81 VAL A CA 1
ATOM 586 C C . VAL A 1 81 ? -4.930 -4.937 1.882 1.00 98.44 81 VAL A C 1
ATOM 588 O O . VAL A 1 81 ? -4.297 -5.918 1.504 1.00 98.44 81 VAL A O 1
ATOM 591 N N . LEU A 1 82 ? -4.391 -4.038 2.709 1.00 97.88 82 LEU A N 1
ATOM 592 C CA . LEU A 1 82 ? -2.998 -4.137 3.142 1.00 97.88 82 LEU A CA 1
ATOM 593 C C . LEU A 1 82 ? -2.759 -5.350 4.047 1.00 97.88 82 LEU A C 1
ATOM 595 O O . LEU A 1 82 ? -1.736 -6.016 3.913 1.00 97.88 82 LEU A O 1
ATOM 599 N N . SER A 1 83 ? -3.713 -5.691 4.917 1.00 97.94 83 SER A N 1
ATOM 600 C CA . SER A 1 83 ? -3.640 -6.921 5.716 1.00 97.94 83 SER A CA 1
ATOM 601 C C . SER A 1 83 ? -3.660 -8.172 4.842 1.00 97.94 83 SER A C 1
ATOM 603 O O . SER A 1 83 ? -2.915 -9.111 5.113 1.00 97.94 83 SER A O 1
ATOM 605 N N . PHE A 1 84 ? -4.480 -8.180 3.783 1.00 97.81 84 PHE A N 1
ATOM 606 C CA . PHE A 1 84 ? -4.487 -9.259 2.795 1.00 97.81 84 PHE A CA 1
ATOM 607 C C . PHE A 1 84 ? -3.125 -9.384 2.106 1.00 97.81 84 PHE A C 1
ATOM 609 O O . PHE A 1 84 ? -2.563 -10.474 2.099 1.00 97.81 84 PHE A O 1
ATOM 616 N N . VAL A 1 85 ? -2.560 -8.281 1.603 1.00 97.44 85 VAL A N 1
ATOM 617 C CA . VAL A 1 85 ? -1.232 -8.269 0.963 1.00 97.44 85 VAL A CA 1
ATOM 618 C C . VAL A 1 85 ? -0.153 -8.776 1.933 1.00 97.44 85 VAL A C 1
ATOM 620 O O . VAL A 1 85 ? 0.657 -9.619 1.562 1.00 97.44 85 VAL A O 1
ATOM 623 N N . ARG A 1 86 ? -0.174 -8.329 3.197 1.00 97.06 86 ARG A N 1
ATOM 624 C CA . ARG A 1 86 ? 0.792 -8.731 4.238 1.00 97.06 86 ARG A CA 1
ATOM 625 C C . ARG A 1 86 ? 0.740 -10.214 4.599 1.00 97.06 86 ARG A C 1
ATOM 627 O O . ARG A 1 86 ? 1.761 -10.745 5.020 1.00 97.06 86 ARG A O 1
ATOM 634 N N . ASN A 1 87 ? -0.413 -10.857 4.417 1.00 96.50 87 ASN A N 1
ATOM 635 C CA . ASN A 1 87 ? -0.656 -12.267 4.743 1.00 96.50 87 ASN A CA 1
ATOM 636 C C . ASN A 1 87 ? -0.814 -13.153 3.492 1.00 96.50 87 ASN A C 1
ATOM 638 O O . ASN A 1 87 ? -1.296 -14.281 3.577 1.00 96.50 87 ASN A O 1
ATOM 642 N N . SER A 1 88 ? -0.447 -12.633 2.318 1.00 96.00 88 SER A N 1
ATOM 643 C CA . SER A 1 88 ? -0.454 -13.370 1.053 1.00 96.00 88 SER A CA 1
ATOM 644 C C . SER A 1 88 ? 0.962 -13.775 0.655 1.00 96.00 88 SER A C 1
ATOM 646 O O . SER A 1 88 ? 1.942 -13.186 1.106 1.00 96.00 88 SER A O 1
ATOM 648 N N . TRP A 1 89 ? 1.063 -14.789 -0.208 1.00 95.56 89 TRP A N 1
ATOM 649 C CA . TRP A 1 89 ? 2.320 -15.222 -0.841 1.00 95.56 89 TRP A CA 1
ATOM 650 C C . TRP A 1 89 ? 3.457 -15.504 0.158 1.00 95.56 89 TRP A C 1
ATOM 652 O O . TRP A 1 89 ? 4.600 -15.124 -0.064 1.00 95.56 89 TRP A O 1
ATOM 662 N N . GLY A 1 90 ? 3.128 -16.146 1.283 1.00 91.56 90 GLY A N 1
ATOM 663 C CA . GLY A 1 90 ? 4.093 -16.489 2.334 1.00 91.56 90 GLY A CA 1
ATOM 664 C C . GLY A 1 90 ? 4.406 -15.358 3.319 1.00 91.56 90 GLY A C 1
ATOM 665 O O . GLY A 1 90 ? 5.167 -15.574 4.259 1.00 91.56 90 GLY A O 1
ATOM 666 N N . GLY A 1 91 ? 3.807 -14.175 3.146 1.00 92.12 91 GLY A N 1
ATOM 667 C CA . GLY A 1 91 ? 3.850 -13.102 4.135 1.00 92.12 91 GLY A CA 1
ATOM 668 C C . GLY A 1 91 ? 3.092 -13.466 5.415 1.00 92.12 91 GLY A C 1
ATOM 669 O O . GLY A 1 91 ? 2.079 -14.163 5.369 1.00 92.12 91 GLY A O 1
ATOM 670 N N . ALA A 1 92 ? 3.583 -12.983 6.555 1.00 94.19 92 ALA A N 1
ATOM 671 C CA . ALA A 1 92 ? 3.007 -13.269 7.873 1.00 94.19 92 ALA A CA 1
ATOM 672 C C . ALA A 1 92 ? 3.077 -12.066 8.830 1.00 94.19 92 ALA A C 1
ATOM 674 O O . ALA A 1 92 ? 3.001 -12.223 10.050 1.00 94.19 92 ALA A O 1
ATOM 675 N N . ALA A 1 93 ? 3.255 -10.853 8.299 1.00 95.12 93 ALA A N 1
ATOM 676 C CA . ALA A 1 93 ? 3.286 -9.657 9.125 1.00 95.12 93 ALA A CA 1
ATOM 677 C C . ALA A 1 93 ? 1.907 -9.362 9.738 1.00 95.12 93 ALA A C 1
ATOM 679 O O . ALA A 1 93 ? 0.858 -9.635 9.143 1.00 95.12 93 ALA A O 1
ATOM 680 N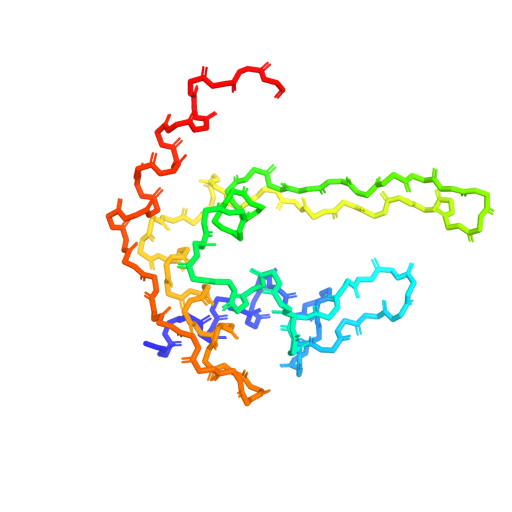 N . ALA A 1 94 ? 1.921 -8.746 10.926 1.00 96.00 94 ALA A N 1
ATOM 681 C CA . ALA A 1 94 ? 0.709 -8.422 11.671 1.00 96.00 94 ALA A CA 1
ATOM 682 C C . ALA A 1 94 ? -0.307 -7.663 10.790 1.00 96.00 94 ALA A C 1
ATOM 684 O O . ALA A 1 94 ? 0.106 -6.763 10.040 1.00 96.00 94 ALA A O 1
ATOM 685 N N . PRO A 1 95 ? -1.609 -8.002 10.858 1.00 95.81 95 PRO A N 1
ATOM 686 C CA . PRO A 1 95 ? -2.659 -7.239 10.194 1.00 95.81 95 PRO A CA 1
ATOM 687 C C . PRO A 1 95 ? -2.646 -5.766 10.614 1.00 95.81 95 PRO A C 1
ATOM 689 O O . PRO A 1 95 ? -2.211 -5.418 11.710 1.00 95.81 95 PRO A O 1
ATOM 692 N N . ILE A 1 96 ? -3.146 -4.906 9.736 1.00 97.06 96 ILE A N 1
ATOM 693 C CA . ILE A 1 96 ? -3.291 -3.473 9.985 1.00 97.06 96 ILE A CA 1
ATOM 694 C C . ILE A 1 96 ? -4.691 -3.206 10.535 1.00 97.06 96 ILE A C 1
ATOM 696 O O . ILE A 1 96 ? -5.680 -3.682 9.974 1.00 97.06 96 ILE A O 1
ATOM 700 N N . ASP A 1 97 ? -4.768 -2.419 11.606 1.00 96.12 97 ASP A N 1
ATOM 701 C CA . ASP A 1 97 ? -6.025 -1.910 12.154 1.00 96.12 97 ASP A CA 1
ATOM 702 C C . ASP A 1 97 ? -6.493 -0.667 11.374 1.00 96.12 97 ASP A C 1
ATOM 704 O O . ASP A 1 97 ? -5.689 0.164 10.947 1.00 96.12 97 ASP A O 1
ATOM 708 N N . ALA A 1 98 ? -7.806 -0.506 11.220 1.00 97.56 98 ALA A N 1
ATOM 709 C CA . ALA A 1 98 ? -8.401 0.697 10.652 1.00 97.56 98 ALA A CA 1
ATOM 710 C C . ALA A 1 98 ? -8.025 1.960 11.444 1.00 97.56 98 ALA A C 1
ATOM 712 O O . ALA A 1 98 ? -7.805 3.001 10.830 1.00 97.56 98 ALA A O 1
ATOM 713 N N . ALA A 1 99 ? -7.880 1.872 12.772 1.00 97.75 99 ALA A N 1
ATOM 714 C CA . ALA A 1 99 ? -7.474 3.016 13.596 1.00 97.75 99 ALA A CA 1
ATOM 715 C C . ALA A 1 99 ? -6.082 3.553 13.213 1.00 97.75 99 ALA A C 1
ATOM 717 O O . ALA A 1 99 ? -5.855 4.765 13.193 1.00 97.75 99 ALA A O 1
ATOM 718 N N . GLU A 1 100 ? -5.165 2.657 12.844 1.00 97.69 100 GLU A N 1
ATOM 719 C CA . GLU A 1 100 ? -3.831 3.033 12.375 1.00 97.69 100 GLU A CA 1
ATOM 720 C C . GLU A 1 100 ? -3.901 3.736 11.012 1.00 97.69 100 GLU A C 1
ATOM 722 O O . GLU A 1 100 ? -3.211 4.730 10.777 1.00 97.69 100 GLU A O 1
ATOM 727 N N . VAL A 1 101 ? -4.801 3.290 10.129 1.00 98.19 101 VAL A N 1
ATOM 728 C CA . VAL A 1 101 ? -5.059 3.980 8.859 1.00 98.19 101 VAL A CA 1
ATOM 729 C C . VAL A 1 101 ? -5.646 5.369 9.093 1.00 98.19 101 VAL A C 1
ATOM 731 O O . VAL A 1 101 ? -5.170 6.326 8.483 1.00 98.19 101 VAL A O 1
ATOM 734 N N . THR A 1 102 ? -6.618 5.511 9.999 1.00 98.19 102 THR A N 1
ATOM 735 C CA . THR A 1 102 ? -7.199 6.814 10.362 1.00 98.19 102 THR A CA 1
ATOM 736 C C . THR A 1 102 ? -6.126 7.782 10.858 1.00 98.19 102 THR A C 1
ATOM 738 O O . THR A 1 102 ? -6.094 8.946 10.438 1.00 98.19 102 THR A O 1
ATOM 741 N N . ARG A 1 103 ? -5.208 7.301 11.707 1.00 97.38 103 ARG A N 1
ATOM 742 C CA . ARG A 1 103 ? -4.074 8.086 12.211 1.00 97.38 103 ARG A CA 1
ATOM 743 C C . ARG A 1 103 ? -3.196 8.581 11.063 1.00 97.38 103 ARG A C 1
ATOM 745 O O . ARG A 1 103 ? -2.992 9.784 10.918 1.00 97.38 103 ARG A O 1
ATOM 752 N N . VAL A 1 104 ? -2.738 7.674 10.199 1.00 97.38 104 VAL A N 1
ATOM 753 C CA . VAL A 1 104 ? -1.878 8.030 9.059 1.00 97.38 104 VAL A CA 1
ATOM 754 C C . VAL A 1 104 ? -2.597 8.950 8.070 1.00 97.38 104 VAL A C 1
ATOM 756 O O . VAL A 1 104 ? -1.987 9.892 7.563 1.00 97.38 104 VAL A O 1
ATOM 759 N N . ARG A 1 105 ? -3.887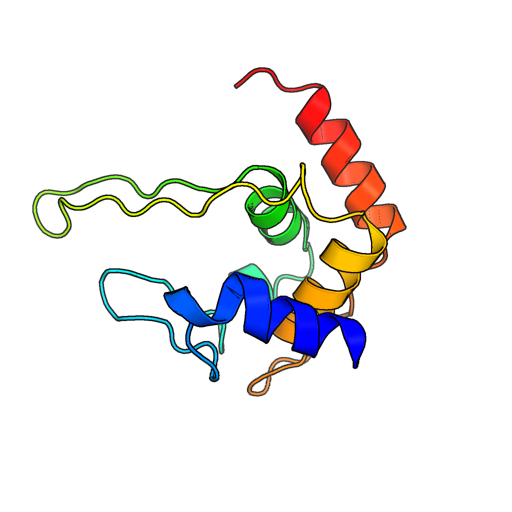 8.726 7.805 1.00 96.44 105 ARG A N 1
ATOM 760 C CA . ARG A 1 105 ? -4.690 9.591 6.933 1.00 96.44 105 ARG A CA 1
ATOM 761 C C . ARG A 1 105 ? -4.728 11.016 7.464 1.00 96.44 105 ARG A C 1
ATOM 763 O O . ARG A 1 105 ? -4.466 11.945 6.701 1.00 96.44 105 ARG A O 1
ATOM 770 N N . SER A 1 106 ? -4.990 11.167 8.758 1.00 94.81 106 SER A N 1
ATOM 771 C CA . SER A 1 106 ? -4.995 12.464 9.437 1.00 94.81 106 SER A CA 1
ATOM 772 C C . SER A 1 106 ? -3.627 13.143 9.331 1.00 94.81 106 SER A C 1
ATOM 774 O O . SER A 1 106 ? -3.553 14.293 8.903 1.00 94.81 106 SER A O 1
ATOM 776 N N . ASP A 1 107 ? -2.538 12.409 9.583 1.00 92.00 107 ASP A N 1
ATOM 777 C CA . ASP A 1 107 ? -1.168 12.927 9.450 1.00 92.00 107 ASP A CA 1
ATOM 778 C C . ASP A 1 107 ? -0.855 13.409 8.023 1.00 92.00 107 ASP A C 1
ATOM 780 O O . ASP A 1 107 ? -0.177 14.419 7.839 1.00 92.00 107 ASP A O 1
ATOM 784 N N . THR A 1 108 ? -1.330 12.690 7.000 1.00 82.31 108 THR A N 1
ATOM 785 C CA . THR A 1 108 ? -1.101 13.066 5.593 1.00 82.31 108 THR A CA 1
ATOM 786 C C . THR A 1 108 ? -1.992 14.205 5.111 1.00 82.31 108 THR A C 1
ATOM 788 O O . THR A 1 108 ? -1.588 14.927 4.210 1.00 82.31 108 THR A O 1
ATOM 791 N N . ALA A 1 109 ? -3.176 14.400 5.697 1.00 77.62 109 ALA A N 1
ATOM 792 C CA . ALA A 1 109 ? -4.044 15.532 5.367 1.00 77.62 109 ALA A CA 1
ATOM 793 C C . ALA A 1 109 ? -3.466 16.870 5.857 1.00 77.62 109 ALA A C 1
ATOM 795 O O . ALA A 1 109 ? -3.763 17.917 5.294 1.00 77.62 109 ALA A O 1
ATOM 796 N N . LEU A 1 110 ? -2.616 16.829 6.887 1.00 66.31 110 LEU A N 1
ATOM 797 C CA . LEU A 1 110 ? -1.905 17.992 7.417 1.00 66.31 110 LEU A CA 1
ATOM 798 C C . LEU A 1 110 ? -0.657 18.365 6.598 1.00 66.31 110 LEU A C 1
ATOM 800 O O . LEU A 1 110 ? -0.007 19.366 6.899 1.00 66.31 110 LEU A O 1
ATOM 804 N N . ARG A 1 111 ? -0.295 17.565 5.587 1.00 61.31 111 ARG A N 1
ATOM 805 C CA . ARG A 1 111 ? 0.866 17.800 4.723 1.00 61.31 111 ARG A CA 1
ATOM 806 C C . ARG A 1 111 ? 0.393 18.190 3.320 1.00 61.31 111 ARG A C 1
ATOM 808 O O . ARG A 1 111 ? -0.365 17.465 2.686 1.00 61.31 111 ARG A O 1
ATOM 815 N N . ASN A 1 112 ? 0.817 19.376 2.883 1.00 52.53 112 ASN A N 1
ATOM 816 C CA . ASN A 1 112 ? 0.480 19.979 1.587 1.00 52.53 112 ASN A CA 1
ATOM 817 C C . ASN A 1 112 ? 1.593 19.770 0.544 1.00 52.53 112 ASN A C 1
ATOM 819 O O . ASN A 1 112 ? 1.799 20.638 -0.304 1.00 52.53 112 ASN A O 1
ATOM 823 N N . ASP A 1 113 ? 2.356 18.685 0.658 1.00 57.22 113 ASP A N 1
ATOM 824 C CA . ASP A 1 113 ? 3.378 18.324 -0.325 1.00 57.22 113 ASP A CA 1
ATOM 825 C C . ASP A 1 113 ? 2.778 17.795 -1.637 1.00 57.22 113 ASP A C 1
ATOM 827 O O . ASP A 1 113 ? 1.737 17.087 -1.600 1.00 57.22 113 ASP A O 1
#

Radius of gyration: 13.72 Å; Cα contacts (8 Å, |Δi|>4): 173; chains: 1; bounding box: 32×36×32 Å

Mean predicted aligned error: 3.7 Å

Organism: NCBI:txid2823807

pLDDT: mean 93.0, std 8.75, range [52.53, 98.5]

Secondary structure (DSSP, 8-state):
-HHHHHHIIIIIHHHH-TTS--BTTTB---TT-HHHH-S--HHHHHHHHH-EEPPP-SS-TT--EEPP-TTT--HHHHHHHHHHHHTSTT--PPPPPHHHHHHHHHHHHT---